Protein AF-T1C361-F1 (afdb_monomer_lite)

pLDDT: mean 82.79, std 9.78, range [50.81, 95.25]

Organism: NCBI:txid410659

Sequence (143 aa):
GLKDGDPVWAEVTSTRDNCLGQRCPQFSRCHVGAARRAALEADLVIVNHHLLLADLALKEDGFGDLLGAADAVILDEAHQIPDLATQLFGAEVGSRRIETLLAEIESRVTPRRAGGDEGVELRRLGETARAVRECLGRMIHAL

InterPro domains:
  IPR014013 Helicase superfamily 1/2, ATP-binding domain, DinG/Rad3-type [PS51193] (1-129)
  IPR027417 P-loop containing nucleoside triphosphate hydrolase [G3DSA:3.40.50.300] (3-114)

Structure (mmCIF, N/CA/C/O backbone):
data_AF-T1C361-F1
#
_entry.id   AF-T1C361-F1
#
loop_
_atom_site.group_PDB
_atom_site.id
_atom_site.type_symbol
_atom_site.label_atom_id
_atom_site.label_alt_id
_atom_site.label_comp_id
_atom_site.label_asym_id
_atom_site.label_entity_id
_atom_site.label_seq_id
_atom_site.pdbx_PDB_ins_code
_atom_site.Cartn_x
_atom_site.Cartn_y
_atom_site.Cartn_z
_atom_site.occupancy
_atom_site.B_iso_or_equiv
_atom_site.auth_seq_id
_atom_site.auth_comp_id
_atom_site.auth_asym_id
_atom_site.auth_atom_id
_atom_site.pdbx_PDB_model_num
ATOM 1 N N . GLY A 1 1 ? 22.162 17.590 9.753 1.00 78.31 1 GLY A N 1
ATOM 2 C CA . GLY A 1 1 ? 21.223 16.463 9.607 1.00 78.31 1 GLY A CA 1
ATOM 3 C C . GLY A 1 1 ? 21.303 15.947 8.189 1.00 78.31 1 GLY A C 1
ATOM 4 O O . GLY A 1 1 ? 21.666 16.728 7.314 1.00 78.31 1 GLY A O 1
ATOM 5 N N . LEU A 1 2 ? 21.026 14.659 7.982 1.00 84.00 2 LEU A N 1
ATOM 6 C CA . LEU A 1 2 ? 20.927 14.054 6.648 1.00 84.00 2 LEU A CA 1
ATOM 7 C C . LEU A 1 2 ? 19.785 14.716 5.860 1.00 84.00 2 LEU A C 1
ATOM 9 O O . LEU A 1 2 ? 18.804 15.150 6.461 1.00 84.00 2 LEU A O 1
ATOM 13 N N . LYS A 1 3 ? 19.938 14.832 4.538 1.00 91.25 3 LYS A N 1
ATOM 14 C CA . LYS A 1 3 ? 18.903 15.377 3.640 1.00 91.25 3 LYS A CA 1
ATOM 15 C C . LYS A 1 3 ? 17.955 14.251 3.203 1.00 91.25 3 LYS A C 1
ATOM 17 O O . LYS A 1 3 ? 18.364 13.095 3.195 1.00 91.25 3 LYS A O 1
ATOM 22 N N . ASP A 1 4 ? 16.732 14.571 2.787 1.00 80.81 4 ASP A N 1
ATOM 23 C CA . ASP A 1 4 ? 15.715 13.562 2.419 1.00 80.81 4 ASP A CA 1
ATOM 24 C C . ASP A 1 4 ? 16.128 12.655 1.244 1.00 80.81 4 ASP A C 1
ATOM 26 O O . ASP A 1 4 ? 15.712 11.507 1.166 1.00 80.81 4 ASP A O 1
ATOM 30 N N . GLY A 1 5 ? 16.986 13.144 0.343 1.00 85.56 5 GLY A N 1
ATOM 31 C CA . GLY A 1 5 ? 17.505 12.375 -0.797 1.00 85.56 5 GLY A CA 1
ATOM 32 C C . GLY A 1 5 ? 18.836 11.663 -0.545 1.00 85.56 5 GLY A C 1
ATOM 33 O O . GLY A 1 5 ? 19.487 11.254 -1.505 1.00 85.56 5 GLY A O 1
ATOM 34 N N . ASP A 1 6 ? 19.300 11.592 0.704 1.00 92.69 6 ASP A N 1
ATOM 35 C CA . ASP A 1 6 ? 20.568 10.939 1.024 1.00 92.69 6 ASP A CA 1
ATOM 36 C C . ASP A 1 6 ? 20.480 9.417 0.763 1.00 92.69 6 ASP A C 1
ATOM 38 O O . ASP A 1 6 ? 19.536 8.781 1.246 1.00 92.69 6 ASP A O 1
ATOM 42 N N . PRO A 1 7 ? 21.433 8.811 0.023 1.00 86.69 7 PRO A N 1
ATOM 43 C CA . PRO A 1 7 ? 21.418 7.381 -0.296 1.00 86.69 7 PRO A CA 1
ATOM 44 C C . PRO A 1 7 ? 21.297 6.467 0.926 1.00 86.69 7 PRO A C 1
ATOM 46 O O . PRO A 1 7 ? 20.742 5.374 0.813 1.00 86.69 7 PRO A O 1
ATOM 49 N N . VAL A 1 8 ? 21.757 6.923 2.098 1.00 90.88 8 VAL A N 1
ATOM 50 C CA . VAL A 1 8 ? 21.682 6.151 3.345 1.00 90.88 8 VAL A CA 1
ATOM 51 C C . VAL A 1 8 ? 20.249 5.746 3.697 1.00 90.88 8 VAL A C 1
ATOM 53 O O . VAL A 1 8 ? 20.043 4.672 4.259 1.00 90.88 8 VAL A O 1
ATOM 56 N N . TRP A 1 9 ? 19.242 6.548 3.327 1.00 88.50 9 TRP A N 1
ATOM 57 C CA . TRP A 1 9 ? 17.843 6.222 3.604 1.00 88.50 9 TRP A CA 1
ATOM 58 C C . TRP A 1 9 ? 17.407 4.927 2.929 1.00 88.50 9 TRP A C 1
ATOM 60 O O . TRP A 1 9 ? 16.673 4.156 3.542 1.00 88.50 9 TRP A O 1
ATOM 70 N N . ALA A 1 10 ? 17.892 4.643 1.718 1.00 83.00 10 ALA A N 1
ATOM 71 C CA . ALA A 1 10 ? 17.572 3.401 1.020 1.00 83.00 10 ALA A CA 1
ATOM 72 C C . ALA A 1 10 ? 18.147 2.166 1.739 1.00 83.00 10 ALA A C 1
ATOM 74 O O . ALA A 1 10 ? 17.562 1.088 1.660 1.00 83.00 10 ALA A O 1
ATOM 75 N N . GLU A 1 11 ? 19.252 2.325 2.474 1.00 83.19 11 GLU A N 1
ATOM 76 C CA . GLU A 1 11 ? 19.901 1.238 3.217 1.00 83.19 11 GLU A CA 1
ATOM 77 C C . GLU A 1 11 ? 19.265 0.988 4.591 1.00 83.19 11 GLU A C 1
ATOM 79 O O . GLU A 1 11 ? 19.260 -0.145 5.073 1.00 83.19 11 GLU A O 1
ATOM 84 N N . VAL A 1 12 ? 18.715 2.027 5.231 1.00 86.50 12 VAL A N 1
ATOM 85 C CA . VAL A 1 12 ? 18.143 1.925 6.589 1.00 86.50 12 VAL A CA 1
ATOM 86 C C . VAL A 1 12 ? 16.615 1.836 6.616 1.00 86.50 12 VAL A C 1
ATOM 88 O O . VAL A 1 12 ? 16.037 1.524 7.659 1.00 86.50 12 VAL A O 1
ATOM 91 N N . THR A 1 13 ? 15.942 2.100 5.494 1.00 85.44 13 THR A N 1
ATOM 92 C CA . THR A 1 13 ? 14.477 2.052 5.410 1.00 85.44 13 THR A CA 1
ATOM 93 C C . THR A 1 13 ? 13.996 0.632 5.154 1.00 85.44 13 THR A C 1
ATOM 95 O O . THR A 1 13 ? 14.355 -0.019 4.171 1.00 85.44 13 THR A O 1
ATOM 98 N N . SER A 1 14 ? 13.114 0.154 6.028 1.00 81.38 14 SER A N 1
ATOM 99 C CA . SER A 1 14 ? 12.382 -1.081 5.771 1.00 81.38 14 SER A CA 1
ATOM 100 C C . SER A 1 14 ? 11.259 -0.825 4.764 1.00 81.38 14 SER A C 1
ATOM 102 O O . SER A 1 14 ? 10.381 0.001 5.001 1.00 81.38 14 SER A O 1
ATOM 104 N N . THR A 1 15 ? 11.285 -1.544 3.651 1.00 81.62 15 THR A N 1
ATOM 105 C CA . THR A 1 15 ? 10.243 -1.576 2.623 1.00 81.62 15 THR A CA 1
ATOM 106 C C . THR A 1 15 ? 9.479 -2.898 2.704 1.00 81.62 15 THR A C 1
ATOM 108 O O . THR A 1 15 ? 9.842 -3.803 3.460 1.00 81.62 15 THR A O 1
ATOM 111 N N . ARG A 1 16 ? 8.413 -3.041 1.907 1.00 71.75 16 ARG A N 1
ATOM 112 C CA . ARG A 1 16 ? 7.672 -4.308 1.804 1.00 71.75 16 ARG A CA 1
ATOM 113 C C . ARG A 1 16 ? 8.584 -5.475 1.406 1.00 71.75 16 ARG A C 1
ATOM 115 O O . ARG A 1 16 ? 8.440 -6.563 1.950 1.00 71.75 16 ARG A O 1
ATOM 122 N N . ASP A 1 17 ? 9.542 -5.226 0.518 1.00 72.81 17 ASP A N 1
ATOM 123 C CA . ASP A 1 17 ? 10.350 -6.275 -0.108 1.00 72.81 17 ASP A CA 1
ATOM 124 C C . ASP A 1 17 ? 11.546 -6.715 0.757 1.00 72.81 17 ASP A C 1
ATOM 126 O O . ASP A 1 17 ? 12.046 -7.826 0.598 1.00 72.81 17 ASP A O 1
ATOM 130 N N . ASN A 1 18 ? 12.002 -5.871 1.693 1.00 81.88 18 ASN A N 1
ATOM 131 C CA . ASN A 1 18 ? 13.128 -6.182 2.586 1.00 81.88 18 ASN A CA 1
ATOM 132 C C . ASN A 1 18 ? 12.702 -6.504 4.036 1.00 81.88 18 ASN A C 1
ATOM 134 O O . ASN A 1 18 ? 13.534 -6.893 4.861 1.00 81.88 18 ASN A O 1
ATOM 138 N N . CYS A 1 19 ? 11.411 -6.375 4.360 1.00 84.38 19 CYS A N 1
ATOM 139 C CA . CYS A 1 19 ? 10.895 -6.679 5.687 1.00 84.38 19 CYS A CA 1
ATOM 140 C C . CYS A 1 19 ? 10.857 -8.196 5.935 1.00 84.38 19 CYS A C 1
ATOM 142 O O . CYS A 1 19 ? 10.184 -8.955 5.242 1.00 84.38 19 CYS A O 1
ATOM 144 N N . LEU A 1 20 ? 11.529 -8.652 6.997 1.00 84.12 20 LEU A N 1
ATOM 145 C CA . LEU A 1 20 ? 11.569 -10.073 7.374 1.00 84.12 20 LEU A CA 1
ATOM 146 C C . LEU A 1 20 ? 10.288 -10.568 8.078 1.00 84.12 20 LEU A C 1
ATOM 148 O O . LEU A 1 20 ? 10.156 -11.768 8.343 1.00 84.12 20 LEU A O 1
ATOM 152 N N . GLY A 1 21 ? 9.354 -9.666 8.398 1.00 84.94 21 GLY A N 1
ATOM 153 C CA . GLY A 1 21 ? 8.094 -9.986 9.070 1.00 84.94 21 GLY A CA 1
ATOM 154 C C . GLY A 1 21 ? 8.307 -10.667 10.425 1.00 84.94 21 GLY A C 1
ATOM 155 O O . GLY A 1 21 ? 9.165 -10.258 11.209 1.00 84.94 21 GLY A O 1
ATOM 156 N N . GLN A 1 22 ? 7.557 -11.740 10.692 1.00 82.19 22 GLN A N 1
ATOM 157 C CA . GLN A 1 22 ? 7.676 -12.503 11.943 1.00 82.19 22 GLN A CA 1
ATOM 158 C C . GLN A 1 22 ? 9.048 -13.170 12.139 1.00 82.19 22 GLN A C 1
ATOM 160 O O . GLN A 1 22 ? 9.418 -13.476 13.267 1.00 82.19 22 GLN A O 1
ATOM 165 N N . ARG A 1 23 ? 9.832 -13.362 11.067 1.00 87.31 23 ARG A N 1
ATOM 166 C CA . ARG A 1 23 ? 11.203 -13.901 11.156 1.00 87.31 23 ARG A CA 1
ATOM 167 C C . ARG A 1 23 ? 12.220 -12.855 11.623 1.00 87.31 23 ARG A C 1
ATOM 169 O O . ARG A 1 23 ? 13.385 -13.187 11.821 1.00 87.31 23 ARG A O 1
ATOM 176 N N . CYS A 1 24 ? 11.813 -11.592 11.773 1.00 88.88 24 CYS A N 1
ATOM 177 C CA . CYS A 1 24 ? 12.684 -10.534 12.266 1.00 88.88 24 CYS A CA 1
ATOM 178 C C . CYS A 1 24 ? 13.094 -10.808 13.730 1.00 88.88 24 CYS A C 1
ATOM 180 O O . CYS A 1 24 ? 12.219 -10.881 14.595 1.00 88.88 24 CYS A O 1
ATOM 182 N N . PRO A 1 25 ? 14.400 -10.860 14.066 1.00 91.31 25 PRO A N 1
ATOM 183 C CA . PRO A 1 25 ? 14.863 -11.082 15.443 1.00 91.31 25 PRO A CA 1
ATOM 184 C C . PRO A 1 25 ? 14.382 -10.022 16.441 1.00 91.31 25 PRO A C 1
ATOM 186 O O . PRO A 1 25 ? 14.380 -10.246 17.646 1.00 91.31 25 PRO A O 1
ATOM 189 N N . GLN A 1 26 ? 13.998 -8.848 15.935 1.00 91.75 26 GLN A N 1
ATOM 190 C CA . GLN A 1 26 ? 13.533 -7.707 16.722 1.00 91.75 26 GLN A CA 1
ATOM 191 C C . GLN A 1 26 ? 12.016 -7.505 16.628 1.00 91.75 26 GLN A C 1
ATOM 193 O O . GLN A 1 26 ? 11.512 -6.449 17.007 1.00 91.75 26 GLN A O 1
ATOM 198 N N . PHE A 1 27 ? 11.269 -8.500 16.137 1.00 88.81 27 PHE A N 1
ATOM 199 C CA . PHE A 1 27 ? 9.821 -8.398 15.943 1.00 88.81 27 PHE A CA 1
ATOM 200 C C . PHE A 1 27 ? 9.057 -8.083 17.240 1.00 88.81 27 PHE A C 1
ATOM 202 O O . PHE A 1 27 ? 8.072 -7.343 17.215 1.00 88.81 27 PHE A O 1
ATOM 209 N N . SER A 1 28 ? 9.542 -8.575 18.385 1.00 89.19 28 SER A N 1
ATOM 210 C CA . SER A 1 28 ? 8.955 -8.306 19.706 1.00 89.19 28 SER A CA 1
ATOM 211 C C . SER A 1 28 ? 8.934 -6.815 20.060 1.00 89.19 28 SER A C 1
ATOM 213 O O . SER A 1 28 ? 7.972 -6.352 20.665 1.00 89.19 28 SER A O 1
ATOM 215 N N . ARG A 1 29 ? 9.946 -6.054 19.624 1.00 93.06 29 ARG A N 1
ATOM 216 C CA . ARG A 1 29 ? 10.072 -4.602 19.841 1.00 93.06 29 ARG A CA 1
ATOM 217 C C . ARG A 1 29 ? 9.771 -3.761 18.596 1.00 93.06 29 ARG A C 1
ATOM 219 O O . ARG A 1 29 ? 10.053 -2.568 18.572 1.00 93.06 29 ARG A O 1
ATOM 226 N N . CYS A 1 30 ? 9.247 -4.372 17.536 1.00 91.00 30 CYS A N 1
ATOM 227 C CA . CYS A 1 30 ? 8.932 -3.671 16.298 1.00 91.00 30 CYS A CA 1
ATOM 228 C C . CYS A 1 30 ? 7.686 -2.799 16.489 1.00 91.00 30 CYS A C 1
ATOM 230 O O . CYS A 1 30 ? 6.600 -3.326 16.724 1.00 91.00 30 CYS A O 1
ATOM 232 N N . HIS A 1 31 ? 7.822 -1.480 16.329 1.00 90.94 31 HIS A N 1
ATOM 233 C CA . HIS A 1 31 ? 6.699 -0.544 16.449 1.00 90.94 31 HIS A CA 1
ATOM 234 C C . HIS A 1 31 ? 5.586 -0.825 15.435 1.00 90.94 31 HIS A C 1
ATOM 236 O O . HIS A 1 31 ? 4.419 -0.839 15.806 1.00 90.94 31 HIS A O 1
ATOM 242 N N . VAL A 1 32 ? 5.943 -1.132 14.183 1.00 87.75 32 VAL A N 1
ATOM 243 C CA . VAL A 1 32 ? 4.968 -1.486 13.136 1.00 87.75 32 VAL A CA 1
ATOM 244 C C . VAL A 1 32 ? 4.234 -2.781 13.491 1.00 87.75 32 VAL A C 1
ATOM 246 O O . VAL A 1 32 ? 3.013 -2.854 13.384 1.00 87.75 32 VAL A O 1
ATOM 249 N N . GLY A 1 33 ? 4.960 -3.796 13.971 1.00 87.12 33 GLY A N 1
ATOM 250 C CA . GLY A 1 33 ? 4.365 -5.059 14.411 1.00 87.12 33 GLY A CA 1
ATOM 251 C C . GLY A 1 33 ? 3.462 -4.897 15.636 1.00 87.12 33 GLY A C 1
ATOM 252 O O . GLY A 1 33 ? 2.400 -5.511 15.693 1.00 87.12 33 GLY A O 1
ATOM 253 N N . ALA A 1 34 ? 3.855 -4.059 16.598 1.00 90.19 34 ALA A N 1
ATOM 254 C CA . ALA A 1 34 ? 3.050 -3.745 17.775 1.00 90.19 34 ALA A CA 1
ATOM 255 C C . ALA A 1 34 ? 1.772 -2.978 17.406 1.00 90.19 34 ALA A C 1
ATOM 257 O O . ALA A 1 34 ? 0.698 -3.362 17.857 1.00 90.19 34 ALA A O 1
ATOM 258 N N . ALA A 1 35 ? 1.872 -1.966 16.540 1.00 89.38 35 ALA A N 1
ATOM 259 C CA . ALA A 1 35 ? 0.719 -1.224 16.036 1.00 89.38 35 ALA A CA 1
ATOM 260 C C . ALA A 1 35 ? -0.253 -2.133 15.272 1.00 89.38 35 ALA A C 1
ATOM 262 O O . ALA A 1 35 ? -1.458 -2.041 15.481 1.00 89.38 35 ALA A O 1
ATOM 263 N N . ARG A 1 36 ? 0.259 -3.064 14.451 1.00 86.00 36 ARG A N 1
ATOM 264 C CA . ARG A 1 36 ? -0.589 -4.039 13.748 1.00 86.00 36 ARG A CA 1
ATOM 265 C C . ARG A 1 36 ? -1.329 -4.958 14.722 1.00 86.00 36 ARG A C 1
ATOM 267 O O . ARG A 1 36 ? -2.518 -5.174 14.547 1.00 86.00 36 ARG A O 1
ATOM 274 N N . ARG A 1 37 ? -0.655 -5.479 15.756 1.00 87.75 37 ARG A N 1
ATOM 275 C CA . ARG A 1 37 ? -1.321 -6.299 16.788 1.00 87.75 37 ARG A CA 1
ATOM 276 C C . ARG A 1 37 ? -2.409 -5.514 17.518 1.00 87.75 37 ARG A C 1
ATOM 278 O O . ARG A 1 37 ? -3.518 -6.009 17.633 1.00 87.75 37 ARG A O 1
ATOM 285 N N . ALA A 1 38 ? -2.107 -4.283 17.929 1.00 90.56 38 ALA A N 1
ATOM 286 C CA . ALA A 1 38 ? -3.083 -3.418 18.585 1.00 90.56 38 ALA A CA 1
ATOM 287 C C . ALA A 1 38 ? -4.293 -3.117 17.685 1.00 90.56 38 ALA A C 1
ATOM 289 O O . ALA A 1 38 ? -5.414 -3.097 18.172 1.00 90.56 38 ALA A O 1
ATOM 290 N N . ALA A 1 39 ? -4.082 -2.922 16.378 1.00 89.88 39 ALA A N 1
ATOM 291 C CA . ALA A 1 39 ? -5.169 -2.720 15.423 1.00 89.88 39 ALA A CA 1
ATOM 292 C C . ALA A 1 39 ? -6.051 -3.971 15.261 1.00 89.88 39 ALA A C 1
ATOM 294 O O . ALA A 1 39 ? -7.264 -3.838 15.191 1.00 89.88 39 ALA A O 1
ATOM 295 N N . LEU A 1 40 ? -5.462 -5.173 15.243 1.00 88.06 40 LEU A N 1
ATOM 296 C CA . LEU A 1 40 ? -6.208 -6.437 15.131 1.00 88.06 40 LEU A CA 1
ATOM 297 C C . LEU A 1 40 ? -7.046 -6.767 16.377 1.00 88.06 40 LEU A C 1
ATOM 299 O O . LEU A 1 40 ? -8.011 -7.515 16.278 1.00 88.06 40 LEU A O 1
ATOM 303 N N . GLU A 1 41 ? -6.654 -6.254 17.542 1.00 89.88 41 GLU A N 1
ATOM 304 C CA . GLU A 1 41 ? -7.370 -6.441 18.811 1.00 89.88 41 GLU A CA 1
ATOM 305 C C . GLU A 1 41 ? -8.387 -5.322 19.093 1.00 89.88 41 GLU A C 1
ATOM 307 O O . GLU A 1 41 ? -9.113 -5.393 20.083 1.00 89.88 41 GLU A O 1
ATOM 312 N N . ALA A 1 42 ? -8.429 -4.275 18.265 1.00 91.56 42 ALA A N 1
ATOM 313 C CA . ALA A 1 42 ? -9.292 -3.122 18.478 1.00 91.56 42 ALA A CA 1
ATOM 314 C C . ALA A 1 42 ? -10.687 -3.326 17.873 1.00 91.56 42 ALA A C 1
ATOM 316 O O . ALA A 1 42 ? -10.824 -3.795 16.747 1.00 91.56 42 ALA A O 1
ATOM 317 N N . ASP A 1 43 ? -11.717 -2.853 18.579 1.00 92.75 43 ASP A N 1
ATOM 318 C CA . ASP A 1 43 ? -13.096 -2.833 18.067 1.00 92.75 43 ASP A CA 1
ATOM 319 C C . ASP A 1 43 ? -13.300 -1.789 16.949 1.00 92.75 43 ASP A C 1
ATOM 321 O O . ASP A 1 43 ? -14.223 -1.891 16.143 1.00 92.75 43 ASP A O 1
ATOM 325 N N . LEU A 1 44 ? -12.455 -0.751 16.911 1.00 92.81 44 LEU A N 1
ATOM 326 C CA . LEU A 1 44 ? -12.497 0.327 15.925 1.00 92.81 44 LEU A CA 1
ATOM 327 C C . LEU A 1 44 ? -11.080 0.741 15.529 1.00 92.81 44 LEU A C 1
ATOM 329 O O . LEU A 1 44 ? -10.279 1.143 16.375 1.00 92.81 44 LEU A O 1
ATOM 333 N N . VAL A 1 45 ? -10.804 0.728 14.226 1.00 92.69 45 VAL A N 1
ATOM 334 C CA . VAL A 1 45 ? -9.531 1.179 13.657 1.00 92.69 45 VAL A CA 1
ATOM 335 C C . VAL A 1 45 ? -9.793 2.316 12.679 1.00 92.69 45 VAL A C 1
ATOM 337 O O . VAL A 1 45 ? -10.576 2.179 11.744 1.00 92.69 45 VAL A O 1
ATOM 340 N N . ILE A 1 46 ? -9.107 3.441 12.881 1.00 93.75 46 ILE A N 1
ATOM 341 C CA . ILE A 1 46 ? -9.142 4.580 11.961 1.00 93.75 46 ILE A CA 1
ATOM 342 C C . ILE A 1 46 ? -7.854 4.566 11.147 1.00 93.75 46 ILE A C 1
ATOM 344 O O . ILE A 1 46 ? -6.754 4.635 11.697 1.00 93.75 46 ILE A O 1
ATOM 348 N N . VAL A 1 47 ? -7.996 4.493 9.828 1.00 92.69 47 VAL A N 1
ATOM 349 C CA . VAL A 1 47 ? -6.881 4.507 8.880 1.00 92.69 47 VAL A CA 1
ATOM 350 C C . VAL A 1 47 ? -7.115 5.549 7.798 1.00 92.69 47 VAL A C 1
ATOM 352 O O . VAL A 1 47 ? -8.238 5.975 7.551 1.00 92.69 47 VAL A O 1
ATOM 355 N N . ASN A 1 48 ? -6.044 5.939 7.114 1.00 92.12 48 ASN A N 1
ATOM 356 C CA . ASN A 1 48 ? -6.165 6.699 5.875 1.00 92.12 48 ASN A CA 1
ATOM 357 C C . ASN A 1 48 ? -6.668 5.782 4.740 1.00 92.12 48 ASN A C 1
ATOM 359 O O . ASN A 1 48 ? -6.289 4.610 4.675 1.00 92.12 48 ASN A O 1
ATOM 363 N N . HIS A 1 49 ? -7.437 6.340 3.802 1.00 92.25 49 HIS A N 1
ATOM 364 C CA . HIS A 1 49 ? -7.862 5.702 2.552 1.00 92.25 49 HIS A CA 1
ATOM 365 C C . HIS A 1 49 ? -6.732 5.006 1.779 1.00 92.25 49 HIS A C 1
ATOM 367 O O . HIS A 1 49 ? -6.940 3.916 1.258 1.00 92.25 49 HIS A O 1
ATOM 373 N N . HIS A 1 50 ? -5.521 5.570 1.754 1.00 89.56 50 HIS A N 1
ATOM 374 C CA . HIS A 1 50 ? -4.368 4.948 1.091 1.00 89.56 50 HIS A CA 1
ATOM 375 C C . HIS A 1 50 ? -4.012 3.596 1.720 1.00 89.56 50 HIS A C 1
ATOM 377 O O . HIS A 1 50 ? -3.716 2.639 1.011 1.00 89.56 50 HIS A O 1
ATOM 383 N N . LEU A 1 51 ? -4.051 3.514 3.055 1.00 88.81 51 LEU A N 1
ATOM 384 C CA . LEU A 1 51 ? -3.740 2.284 3.778 1.00 88.81 51 LEU A CA 1
ATOM 385 C C . LEU A 1 51 ? -4.852 1.249 3.605 1.00 88.81 51 LEU A C 1
ATOM 387 O O . LEU A 1 51 ? -4.554 0.075 3.412 1.00 88.81 51 LEU A O 1
ATOM 391 N N . LEU A 1 52 ? -6.112 1.694 3.632 1.00 90.25 52 LEU A N 1
ATOM 392 C CA . LEU A 1 52 ? -7.273 0.843 3.377 1.00 90.25 52 LEU A CA 1
ATOM 393 C C . LEU A 1 52 ? -7.215 0.219 1.975 1.00 90.25 52 LEU A C 1
ATOM 395 O O . LEU A 1 52 ? -7.364 -0.989 1.832 1.00 90.25 52 LEU A O 1
ATOM 399 N N . LEU A 1 53 ? -6.968 1.026 0.943 1.00 88.62 53 LEU A N 1
ATOM 400 C CA . LEU A 1 53 ? -6.903 0.546 -0.438 1.00 88.62 53 LEU A CA 1
ATOM 401 C C . LEU A 1 53 ? -5.676 -0.343 -0.680 1.00 88.62 53 LEU A C 1
ATOM 403 O O . LEU A 1 53 ? -5.784 -1.344 -1.383 1.00 88.62 53 LEU A O 1
ATOM 407 N N . ALA A 1 54 ? -4.533 -0.038 -0.057 1.00 84.44 54 ALA A N 1
ATOM 408 C CA . ALA A 1 54 ? -3.360 -0.909 -0.107 1.00 84.44 54 ALA A CA 1
ATOM 409 C C . ALA A 1 54 ? -3.612 -2.270 0.569 1.00 84.44 54 ALA A C 1
ATOM 411 O O . ALA A 1 54 ? -3.185 -3.293 0.041 1.00 84.44 54 ALA A O 1
ATOM 412 N N . ASP A 1 55 ? -4.313 -2.302 1.708 1.00 84.00 55 ASP A N 1
ATOM 413 C CA . ASP A 1 55 ? -4.727 -3.550 2.368 1.00 84.00 55 ASP A CA 1
ATOM 414 C C . ASP A 1 55 ? -5.672 -4.372 1.477 1.00 84.00 55 ASP A C 1
ATOM 416 O O . ASP A 1 55 ? -5.473 -5.575 1.316 1.00 84.00 55 ASP A O 1
ATOM 420 N N . LEU A 1 56 ? -6.639 -3.719 0.825 1.00 83.00 56 LEU A N 1
ATOM 421 C CA . LEU A 1 56 ? -7.549 -4.368 -0.124 1.00 83.00 56 LEU A CA 1
ATOM 422 C C . LEU A 1 56 ? -6.812 -4.964 -1.334 1.00 83.00 56 LEU A C 1
ATOM 424 O O . LEU A 1 56 ? -7.099 -6.096 -1.710 1.00 83.00 56 LEU A O 1
ATOM 428 N N . ALA A 1 57 ? -5.827 -4.257 -1.894 1.00 78.88 57 ALA A N 1
ATOM 429 C CA . ALA A 1 57 ? -5.003 -4.776 -2.988 1.00 78.88 57 ALA A CA 1
ATOM 430 C C . ALA A 1 57 ? -4.177 -6.008 -2.571 1.00 78.88 57 ALA A C 1
ATOM 432 O O . ALA A 1 57 ? -4.072 -6.979 -3.313 1.00 78.88 57 ALA A O 1
ATOM 433 N N . LEU A 1 58 ? -3.620 -6.003 -1.354 1.00 74.81 58 LEU A N 1
ATOM 434 C CA . LEU A 1 58 ? -2.833 -7.128 -0.829 1.00 74.81 58 LEU A CA 1
ATOM 435 C C . LEU A 1 58 ? -3.679 -8.378 -0.546 1.00 74.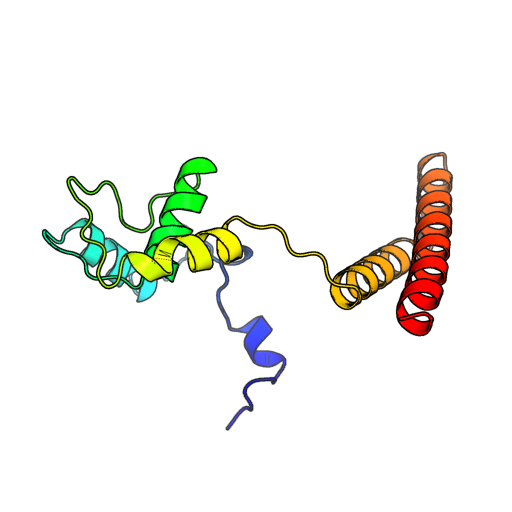81 58 LEU A C 1
ATOM 437 O O . LEU A 1 58 ? -3.170 -9.498 -0.661 1.00 74.81 58 LEU A O 1
ATOM 441 N N . LYS A 1 59 ? -4.955 -8.197 -0.181 1.00 70.69 59 LYS A N 1
ATOM 442 C CA . LYS A 1 59 ? -5.912 -9.296 0.015 1.00 70.69 59 LYS A CA 1
ATOM 443 C C . LYS A 1 59 ? -6.165 -10.074 -1.275 1.00 70.69 59 LYS A C 1
ATOM 445 O O . LYS A 1 59 ? -6.271 -11.297 -1.211 1.00 70.69 59 LYS A O 1
ATOM 450 N N . GLU A 1 60 ? -6.204 -9.405 -2.429 1.00 62.00 60 GLU A N 1
ATOM 451 C CA . GLU A 1 60 ? -6.347 -10.077 -3.731 1.00 62.00 60 GLU A CA 1
ATOM 452 C C . GLU A 1 60 ? -5.125 -10.948 -4.073 1.00 62.00 60 GLU A C 1
ATOM 454 O O . GLU A 1 60 ? -5.283 -12.059 -4.579 1.00 62.00 60 GLU A O 1
ATOM 459 N N . ASP A 1 61 ? -3.920 -10.503 -3.704 1.00 57.84 61 ASP A N 1
ATOM 460 C CA . ASP A 1 61 ? -2.662 -11.230 -3.935 1.00 57.84 61 ASP A CA 1
ATOM 461 C C . ASP A 1 61 ? -2.387 -12.347 -2.900 1.00 57.84 61 ASP A C 1
ATOM 463 O O . ASP A 1 61 ? -1.378 -13.056 -2.985 1.00 57.84 61 ASP A O 1
ATOM 467 N N . GLY A 1 62 ? -3.252 -12.511 -1.890 1.00 51.31 62 GLY A N 1
ATOM 468 C CA . GLY A 1 62 ? -3.111 -13.519 -0.830 1.00 51.31 62 GLY A CA 1
ATOM 469 C C . GLY A 1 62 ? -1.978 -13.247 0.172 1.00 51.31 62 GLY A C 1
ATOM 470 O O . GLY A 1 62 ? -1.634 -14.119 0.977 1.00 51.31 62 GLY A O 1
ATOM 471 N N . PHE A 1 63 ? -1.390 -12.047 0.156 1.00 50.81 63 PHE A N 1
ATOM 472 C CA . PHE A 1 63 ? -0.270 -11.659 1.015 1.00 50.81 63 PHE A CA 1
ATOM 473 C C . PHE A 1 63 ? -0.744 -10.853 2.232 1.00 50.81 63 PHE A C 1
ATOM 475 O O . PHE A 1 63 ? -0.591 -9.641 2.288 1.00 50.81 63 PHE A O 1
ATOM 482 N N . GLY A 1 64 ? -1.237 -11.570 3.246 1.00 57.16 64 GLY A N 1
ATOM 483 C CA . GLY A 1 64 ? -1.286 -11.146 4.652 1.00 57.16 64 GLY A CA 1
ATOM 484 C C . GLY A 1 64 ? -2.085 -9.880 4.990 1.00 57.16 64 GLY A C 1
ATOM 485 O O . GLY A 1 64 ? -1.638 -8.763 4.749 1.00 57.16 64 GLY A O 1
ATOM 486 N N . ASP A 1 65 ? -3.176 -10.063 5.734 1.00 65.81 65 ASP A N 1
ATOM 487 C CA . ASP A 1 65 ? -4.005 -8.980 6.275 1.00 65.81 65 ASP A CA 1
ATOM 488 C C . ASP A 1 65 ? -3.200 -7.947 7.078 1.00 65.81 65 ASP A C 1
ATOM 490 O O . ASP A 1 65 ? -2.509 -8.263 8.061 1.00 65.81 65 ASP A O 1
ATOM 494 N N . LEU A 1 66 ? -3.294 -6.684 6.661 1.00 72.25 66 LEU A N 1
ATOM 495 C CA . LEU A 1 66 ? -2.745 -5.537 7.374 1.00 72.25 66 LEU A CA 1
ATOM 496 C C . LEU A 1 66 ? -3.717 -5.056 8.445 1.00 72.25 66 LEU A C 1
ATOM 498 O O . LEU A 1 66 ? -3.281 -4.775 9.562 1.00 72.25 66 LEU A O 1
ATOM 502 N N . LEU A 1 67 ? -5.004 -5.004 8.102 1.00 78.06 67 LEU A N 1
ATOM 503 C CA . LEU A 1 67 ? -6.077 -4.505 8.966 1.00 78.06 67 LEU A CA 1
ATOM 504 C C . LEU A 1 67 ? -7.061 -5.593 9.428 1.00 78.06 67 LEU A C 1
ATOM 506 O O . LEU A 1 67 ? -7.917 -5.310 10.255 1.00 78.06 67 LEU A O 1
ATOM 510 N N . 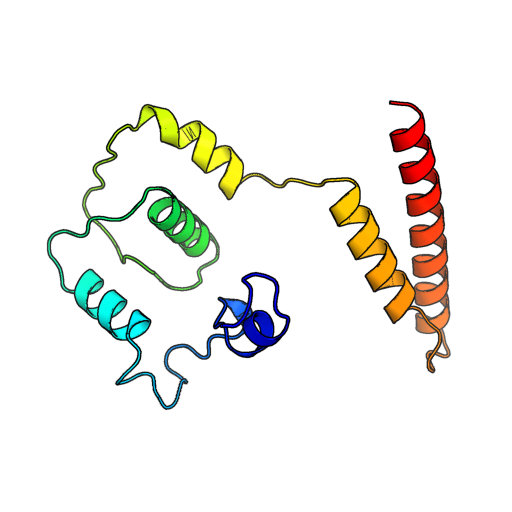GLY A 1 68 ? -6.915 -6.834 8.951 1.00 75.88 68 GLY A N 1
ATOM 511 C CA . GLY A 1 68 ? -7.818 -7.939 9.291 1.00 75.88 68 GLY A CA 1
ATOM 512 C C . GLY A 1 68 ? -9.142 -7.901 8.519 1.00 75.88 68 GLY A C 1
ATOM 513 O O . GLY A 1 68 ? -9.321 -7.117 7.578 1.00 75.88 68 GLY A O 1
ATOM 514 N N . ALA A 1 69 ? -10.086 -8.751 8.929 1.00 78.56 69 ALA A N 1
ATOM 515 C CA . ALA A 1 69 ? -11.471 -8.684 8.479 1.00 78.56 69 ALA A CA 1
ATOM 516 C C . ALA A 1 69 ? -12.232 -7.640 9.309 1.00 78.56 69 ALA A C 1
ATOM 518 O O . ALA A 1 69 ? -12.181 -7.669 10.535 1.00 78.56 69 ALA A O 1
ATOM 519 N N . ALA A 1 70 ? -12.940 -6.738 8.633 1.00 85.25 70 ALA A N 1
ATOM 520 C CA . ALA A 1 70 ? -13.834 -5.775 9.260 1.00 85.25 70 ALA A CA 1
ATOM 521 C C . ALA A 1 70 ? -15.280 -6.117 8.892 1.00 85.25 70 ALA A C 1
ATOM 523 O O . ALA A 1 70 ? -15.570 -6.375 7.723 1.00 85.25 70 ALA A O 1
ATOM 524 N N . ASP A 1 71 ? -16.185 -6.079 9.870 1.00 90.00 71 ASP A N 1
ATOM 525 C CA . ASP A 1 71 ? -17.617 -6.313 9.639 1.00 90.00 71 ASP A CA 1
ATOM 526 C C . ASP A 1 71 ? -18.269 -5.169 8.846 1.00 90.00 71 ASP A C 1
ATOM 528 O O . ASP A 1 71 ? -19.224 -5.375 8.096 1.00 90.00 71 ASP A O 1
ATOM 532 N N . ALA A 1 72 ? -17.745 -3.951 9.003 1.00 92.19 72 ALA A N 1
ATOM 533 C CA . ALA A 1 72 ? -18.183 -2.765 8.283 1.00 92.19 72 ALA A CA 1
ATOM 534 C C . ALA A 1 72 ? -17.021 -1.783 8.086 1.00 92.19 72 ALA A C 1
ATOM 536 O O . ALA A 1 72 ? -16.122 -1.683 8.920 1.00 92.19 72 ALA A O 1
ATOM 537 N N . VAL A 1 73 ? -17.074 -1.017 6.995 1.00 92.88 73 VAL A N 1
ATOM 538 C CA . VAL A 1 73 ? -16.118 0.054 6.689 1.00 92.88 73 VAL A CA 1
ATOM 539 C C . VAL A 1 73 ? -16.892 1.348 6.470 1.00 92.88 73 VAL A C 1
ATOM 541 O O . VAL A 1 73 ? -17.803 1.398 5.644 1.00 92.88 73 VAL A O 1
ATOM 544 N N . ILE A 1 74 ? -16.525 2.395 7.209 1.00 95.25 74 ILE A N 1
ATOM 545 C CA . ILE A 1 74 ? -17.070 3.744 7.037 1.00 95.25 74 ILE A CA 1
ATOM 546 C C . ILE A 1 74 ? -16.037 4.560 6.268 1.00 95.25 74 ILE A C 1
ATOM 548 O O . ILE A 1 74 ? -14.904 4.716 6.716 1.00 95.25 74 ILE A O 1
ATOM 552 N N . LEU A 1 75 ? -16.437 5.060 5.103 1.00 95.25 75 LEU A N 1
ATOM 553 C CA . LEU A 1 75 ? -15.602 5.900 4.254 1.00 95.25 75 LEU A CA 1
ATOM 554 C C . LEU A 1 75 ? -15.990 7.355 4.485 1.00 95.25 75 LEU A C 1
ATOM 556 O O . LEU A 1 75 ? -17.093 7.766 4.117 1.00 95.25 75 LEU A O 1
ATOM 560 N N . ASP A 1 76 ? -15.087 8.116 5.092 1.00 95.19 76 ASP A N 1
ATOM 561 C CA . ASP A 1 76 ? -15.224 9.566 5.139 1.00 95.19 76 ASP A CA 1
ATOM 562 C C . ASP A 1 76 ? -14.815 10.157 3.787 1.00 95.19 76 ASP A C 1
ATOM 564 O O . ASP A 1 76 ? -13.928 9.631 3.119 1.00 95.19 76 ASP A O 1
ATOM 568 N N . GLU A 1 77 ? -15.482 11.216 3.340 1.00 93.88 77 GLU A N 1
ATOM 569 C CA . GLU A 1 77 ? -15.212 11.825 2.028 1.00 93.88 77 GLU A CA 1
ATOM 570 C C . GLU A 1 77 ? -15.169 10.814 0.865 1.00 93.88 77 GLU A C 1
ATOM 572 O O . GLU A 1 77 ? -14.348 10.906 -0.051 1.00 93.88 77 GLU A O 1
ATOM 577 N N . ALA A 1 78 ? -16.091 9.842 0.881 1.00 92.06 78 ALA A N 1
ATOM 578 C CA . ALA A 1 78 ? -16.127 8.707 -0.048 1.00 92.06 78 ALA A CA 1
ATOM 579 C C . ALA A 1 78 ? -16.075 9.096 -1.540 1.00 92.06 78 ALA A C 1
ATOM 581 O O . ALA A 1 78 ? -15.700 8.283 -2.384 1.00 92.06 78 ALA A O 1
ATOM 582 N N . HIS A 1 79 ? -16.412 10.343 -1.873 1.00 94.50 79 HIS A N 1
ATOM 583 C CA . HIS A 1 79 ? -16.293 10.896 -3.217 1.00 94.50 79 HIS A CA 1
ATOM 584 C C . HIS A 1 79 ? -14.848 10.908 -3.760 1.00 94.50 79 HIS A C 1
ATOM 586 O O . HIS A 1 79 ? -14.679 10.916 -4.974 1.00 94.50 79 HIS A O 1
ATOM 592 N N . GLN A 1 80 ? -13.819 10.876 -2.904 1.00 91.94 80 GLN A N 1
ATOM 593 C CA . GLN A 1 80 ? -12.403 10.837 -3.312 1.00 91.94 80 GLN A CA 1
ATOM 594 C C . GLN A 1 80 ? -11.893 9.422 -3.629 1.00 91.94 80 GLN A C 1
ATOM 596 O O . GLN A 1 80 ? -10.841 9.254 -4.249 1.00 91.94 80 GLN A O 1
ATOM 601 N N . ILE A 1 81 ? -12.617 8.388 -3.192 1.00 91.31 81 ILE A N 1
ATOM 602 C CA . ILE A 1 81 ? -12.188 6.990 -3.315 1.00 91.31 81 ILE A CA 1
ATOM 603 C C . ILE A 1 81 ? -11.986 6.545 -4.769 1.00 91.31 81 ILE A C 1
ATOM 605 O O . ILE A 1 81 ? -10.976 5.888 -5.016 1.00 91.31 81 ILE A O 1
ATOM 609 N N . PRO A 1 82 ? -12.862 6.876 -5.739 1.00 90.25 82 PRO A N 1
ATOM 610 C CA . PRO A 1 82 ? -12.679 6.437 -7.123 1.00 90.25 82 PRO A CA 1
ATOM 611 C C . PRO A 1 82 ? -11.360 6.916 -7.742 1.00 90.25 82 PRO A C 1
ATOM 613 O O . PRO A 1 82 ? -10.661 6.135 -8.393 1.00 90.25 82 PRO A O 1
ATOM 616 N N . ASP A 1 83 ? -10.989 8.172 -7.495 1.00 89.31 83 ASP A N 1
ATOM 617 C CA . ASP A 1 83 ? -9.748 8.751 -8.013 1.00 89.31 83 ASP A CA 1
ATOM 618 C C . ASP A 1 83 ? -8.529 8.073 -7.380 1.00 89.31 83 ASP A C 1
ATOM 620 O O . ASP A 1 83 ? -7.602 7.658 -8.079 1.00 89.31 83 ASP A O 1
ATOM 624 N N . LEU A 1 84 ? -8.556 7.879 -6.057 1.00 87.06 84 LEU A N 1
ATOM 625 C CA . LEU A 1 84 ? -7.465 7.228 -5.335 1.00 87.06 84 LEU A CA 1
ATOM 626 C C . LEU A 1 84 ? -7.324 5.742 -5.701 1.00 87.06 84 LEU A C 1
ATOM 628 O O . LEU A 1 84 ? -6.212 5.239 -5.859 1.00 87.06 84 LEU A O 1
ATOM 632 N N . ALA A 1 85 ? -8.441 5.038 -5.881 1.00 86.62 85 ALA A N 1
ATOM 633 C CA . ALA A 1 85 ? -8.448 3.657 -6.348 1.00 86.62 85 ALA A CA 1
ATOM 634 C C . ALA A 1 85 ? -7.860 3.554 -7.761 1.00 86.62 85 ALA A C 1
ATOM 636 O O . ALA A 1 85 ? -7.044 2.673 -8.017 1.00 86.62 85 ALA A O 1
ATOM 637 N N . THR A 1 86 ? -8.193 4.488 -8.655 1.00 86.56 86 THR A N 1
ATOM 638 C CA . THR A 1 86 ? -7.612 4.527 -10.007 1.00 86.56 86 THR A CA 1
ATOM 639 C C . THR A 1 86 ? -6.093 4.686 -9.961 1.00 86.56 86 THR A C 1
ATOM 641 O O . THR A 1 86 ? -5.393 4.032 -10.726 1.00 86.56 86 THR A O 1
ATOM 644 N N . GLN A 1 87 ? -5.564 5.496 -9.043 1.00 82.25 87 GLN A N 1
ATOM 645 C CA . GLN A 1 87 ? -4.116 5.669 -8.881 1.00 82.25 87 GLN A CA 1
ATOM 646 C C . GLN A 1 87 ? -3.423 4.434 -8.287 1.00 82.25 87 GLN A C 1
ATOM 648 O O . GLN A 1 87 ? -2.309 4.108 -8.687 1.00 82.25 87 GLN A O 1
ATOM 653 N N . LEU A 1 88 ? -4.058 3.752 -7.328 1.00 78.75 88 LEU A N 1
ATOM 654 C CA . LEU A 1 88 ? -3.463 2.607 -6.623 1.00 78.75 88 LEU A CA 1
ATOM 655 C C . LEU A 1 88 ? -3.580 1.284 -7.390 1.00 78.75 88 LEU A C 1
ATOM 657 O O . LEU A 1 88 ? -2.633 0.501 -7.388 1.00 78.75 88 LEU A O 1
ATOM 661 N N . PHE A 1 89 ? -4.720 1.033 -8.034 1.00 79.06 89 PHE A N 1
ATOM 662 C CA . PHE A 1 89 ? -4.963 -0.170 -8.839 1.00 79.06 89 PHE A CA 1
ATOM 663 C C . PHE A 1 89 ? -4.615 0.030 -10.320 1.00 79.06 89 PHE A C 1
ATOM 665 O O . PHE A 1 89 ? -4.520 -0.937 -11.077 1.00 79.06 89 PHE A O 1
ATOM 672 N N . GLY A 1 90 ? -4.430 1.277 -10.755 1.00 75.12 90 GLY A N 1
ATOM 673 C CA . GLY A 1 90 ? -3.989 1.601 -12.103 1.00 75.12 90 GLY A CA 1
ATOM 674 C C . GLY A 1 90 ? -2.503 1.322 -12.309 1.00 75.12 90 GLY A C 1
ATOM 675 O O . GLY A 1 90 ? -1.679 1.423 -11.402 1.00 75.12 90 GLY A O 1
ATOM 676 N N . ALA A 1 91 ? -2.142 0.997 -13.547 1.00 72.62 91 ALA A N 1
ATOM 677 C CA . ALA A 1 91 ? -0.753 0.899 -13.964 1.00 72.62 91 ALA A CA 1
ATOM 678 C C . ALA A 1 91 ? -0.363 2.159 -14.742 1.00 72.62 91 ALA A C 1
ATOM 680 O O . ALA A 1 91 ? -0.854 2.394 -15.845 1.00 72.62 91 ALA A O 1
ATOM 681 N N . GLU A 1 92 ? 0.559 2.946 -14.192 1.00 73.00 92 GLU A N 1
ATOM 682 C CA . GLU A 1 92 ? 1.151 4.079 -14.900 1.00 73.00 92 GLU A CA 1
ATOM 683 C C . GLU A 1 92 ? 2.519 3.714 -15.485 1.00 73.00 92 GLU A C 1
ATOM 685 O O . GLU A 1 92 ? 3.441 3.263 -14.788 1.00 73.00 92 GLU A O 1
ATOM 690 N N . VAL A 1 93 ? 2.668 3.957 -16.788 1.00 77.31 93 VAL A N 1
ATOM 691 C CA . VAL A 1 93 ? 3.933 3.813 -17.511 1.00 77.31 93 VAL A CA 1
ATOM 692 C C . VAL A 1 93 ? 4.313 5.169 -18.095 1.00 77.31 93 VAL A C 1
ATOM 694 O O . VAL A 1 93 ? 3.737 5.626 -19.077 1.00 77.31 93 VAL A O 1
ATOM 697 N N . GLY A 1 94 ? 5.300 5.817 -17.477 1.00 84.56 94 GLY A N 1
ATOM 698 C CA . GLY A 1 94 ? 5.889 7.061 -17.971 1.00 84.56 94 GLY A CA 1
ATOM 699 C C . GLY A 1 94 ? 7.171 6.819 -18.767 1.00 84.56 94 GLY A C 1
ATOM 700 O O . GLY A 1 94 ? 7.892 5.849 -18.519 1.00 84.56 94 GLY A O 1
ATOM 701 N N . SER A 1 95 ? 7.507 7.748 -19.665 1.00 85.56 95 SER A N 1
ATOM 702 C CA . SER A 1 95 ? 8.743 7.725 -20.467 1.00 85.56 95 SER A CA 1
ATOM 703 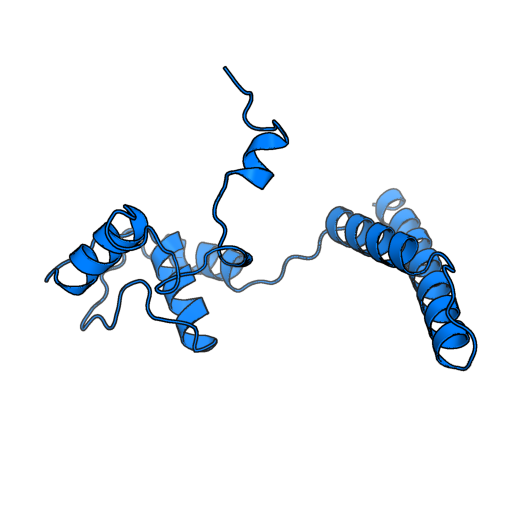C C . SER A 1 95 ? 9.995 7.500 -19.621 1.00 85.56 95 SER A C 1
ATOM 705 O O . SER A 1 95 ? 10.790 6.612 -19.913 1.00 85.56 95 SER A O 1
ATOM 707 N N . ARG A 1 96 ? 10.123 8.226 -18.505 1.00 83.31 96 ARG A N 1
ATOM 708 C CA . ARG A 1 96 ? 11.257 8.093 -17.580 1.00 83.31 96 ARG A CA 1
ATOM 709 C C . ARG A 1 96 ? 11.367 6.696 -16.963 1.00 83.31 96 ARG A C 1
ATOM 711 O O . ARG A 1 96 ? 12.469 6.196 -16.774 1.00 83.31 96 ARG A O 1
ATOM 718 N N . ARG A 1 97 ? 10.237 6.048 -16.655 1.00 83.25 97 ARG A N 1
ATOM 719 C CA . ARG A 1 97 ? 10.222 4.681 -16.106 1.00 83.25 97 ARG A CA 1
ATOM 720 C C . ARG A 1 97 ? 10.666 3.670 -17.161 1.00 83.25 97 ARG A C 1
ATOM 722 O O . ARG A 1 97 ? 11.425 2.762 -16.837 1.00 83.25 97 ARG A O 1
ATOM 729 N N . ILE A 1 98 ? 10.255 3.870 -18.416 1.00 87.12 98 ILE A N 1
ATOM 730 C CA . ILE A 1 98 ? 10.741 3.081 -19.555 1.00 87.12 98 ILE A CA 1
ATOM 731 C C . ILE A 1 98 ? 12.254 3.275 -19.724 1.00 87.12 98 ILE A C 1
ATOM 733 O O . ILE A 1 98 ? 12.977 2.290 -19.817 1.00 87.12 98 ILE A O 1
ATOM 737 N N . GLU A 1 99 ? 12.760 4.509 -19.705 1.00 88.31 99 GLU A N 1
ATOM 738 C CA . GLU A 1 99 ? 14.199 4.790 -19.831 1.00 88.31 99 GLU A CA 1
ATOM 739 C C . GLU A 1 99 ? 15.036 4.104 -18.745 1.00 88.31 99 GLU A C 1
ATOM 741 O O . GLU A 1 99 ? 16.050 3.480 -19.064 1.00 88.31 99 GLU A O 1
ATOM 746 N N . THR A 1 100 ? 14.597 4.162 -17.482 1.00 86.50 100 THR A N 1
ATOM 747 C CA . THR A 1 100 ? 15.262 3.456 -16.377 1.00 86.50 100 THR A CA 1
ATOM 748 C C . THR A 1 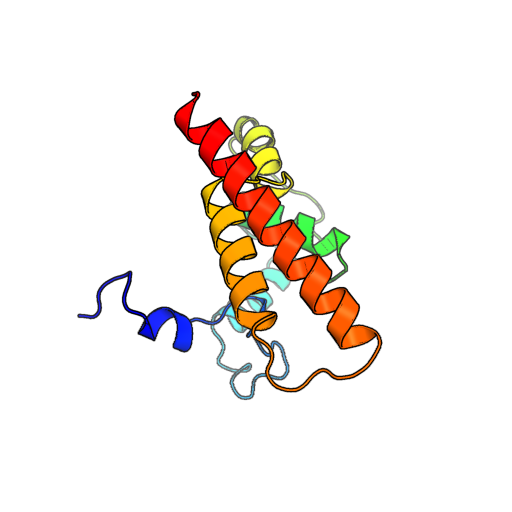100 ? 15.300 1.948 -16.626 1.00 86.50 100 THR A C 1
ATOM 750 O O . THR A 1 100 ? 16.366 1.343 -16.523 1.00 86.50 100 THR A O 1
ATOM 753 N N . LEU A 1 101 ? 14.174 1.342 -17.020 1.00 86.06 101 LEU A N 1
ATOM 754 C CA . LEU A 1 101 ? 14.108 -0.093 -17.320 1.00 86.06 101 LEU A CA 1
ATOM 755 C C . LEU A 1 101 ? 15.032 -0.481 -18.484 1.00 86.06 101 LEU A C 1
ATOM 757 O O . LEU A 1 101 ? 15.734 -1.488 -18.405 1.00 86.06 101 LEU A O 1
ATOM 761 N N . LEU A 1 102 ? 15.077 0.322 -19.550 1.00 89.31 102 LEU A N 1
ATOM 762 C CA . LEU A 1 102 ? 15.972 0.085 -20.686 1.00 89.31 102 LEU A CA 1
ATOM 763 C C . LEU A 1 102 ? 17.448 0.187 -20.275 1.00 89.31 102 LEU A C 1
ATOM 765 O O . LEU A 1 102 ? 18.262 -0.616 -20.731 1.00 89.31 102 LEU A O 1
ATOM 769 N N . ALA A 1 103 ? 17.799 1.133 -19.400 1.00 85.56 103 ALA A N 1
ATOM 770 C CA . ALA A 1 103 ? 19.154 1.261 -18.869 1.00 85.56 103 ALA A CA 1
ATOM 771 C C . ALA A 1 103 ? 19.542 0.060 -17.991 1.00 85.56 103 ALA A C 1
ATOM 773 O O . ALA A 1 103 ? 20.653 -0.463 -18.114 1.00 85.56 103 ALA A O 1
ATOM 774 N N . GLU A 1 104 ? 18.624 -0.425 -17.152 1.00 84.38 104 GLU A N 1
ATOM 775 C CA . GLU A 1 104 ? 18.828 -1.641 -16.361 1.00 84.38 104 GLU A CA 1
ATOM 776 C C . GLU A 1 104 ? 19.037 -2.873 -17.249 1.00 84.38 104 GLU A C 1
ATOM 778 O O . GLU A 1 104 ? 20.002 -3.612 -17.034 1.00 84.38 104 GLU A O 1
ATOM 783 N N . ILE A 1 105 ? 18.194 -3.078 -18.269 1.00 84.94 105 ILE A N 1
ATOM 784 C CA . ILE A 1 105 ? 18.333 -4.187 -19.228 1.00 84.94 105 ILE A CA 1
ATOM 785 C C . ILE A 1 105 ? 19.696 -4.121 -19.921 1.00 84.94 105 ILE A C 1
ATOM 787 O O . ILE A 1 105 ? 20.432 -5.105 -19.916 1.00 84.94 105 ILE A O 1
ATOM 791 N N . GLU A 1 106 ? 20.081 -2.964 -20.458 1.00 82.62 106 GLU A N 1
ATOM 792 C CA . GLU A 1 106 ? 21.375 -2.793 -21.128 1.00 82.62 106 GLU A CA 1
ATOM 793 C C . GLU A 1 106 ? 22.560 -3.072 -20.195 1.00 82.62 106 GLU A C 1
ATOM 795 O O . GLU A 1 106 ? 23.523 -3.726 -20.603 1.00 82.62 106 GLU A O 1
ATOM 800 N N . SER A 1 107 ? 22.479 -2.644 -18.930 1.00 79.62 107 SER A N 1
ATOM 801 C CA . SER A 1 107 ? 23.519 -2.928 -17.937 1.00 79.62 107 SER A CA 1
ATOM 802 C C . SER A 1 107 ? 23.674 -4.430 -17.669 1.00 79.62 107 SER A C 1
ATOM 804 O O . SER A 1 107 ? 24.798 -4.918 -17.543 1.00 79.62 107 SER A O 1
ATOM 806 N N . ARG A 1 108 ? 22.567 -5.185 -17.658 1.00 75.62 108 ARG A N 1
ATOM 807 C CA . ARG A 1 108 ? 22.545 -6.636 -17.401 1.00 75.62 108 ARG A CA 1
ATOM 808 C C . ARG A 1 108 ? 22.920 -7.462 -18.630 1.00 75.62 108 ARG A C 1
ATOM 810 O O . ARG A 1 108 ? 23.441 -8.563 -18.488 1.00 75.62 108 ARG A O 1
ATOM 817 N N . VAL A 1 109 ? 22.689 -6.918 -19.823 1.00 76.88 109 VAL A N 1
ATOM 818 C CA . VAL A 1 109 ? 23.034 -7.527 -21.116 1.00 76.88 109 VAL A CA 1
ATOM 819 C C . VAL A 1 109 ? 24.508 -7.291 -21.490 1.00 76.88 109 VAL A C 1
ATOM 821 O O . VAL A 1 109 ? 25.006 -7.894 -22.445 1.00 76.88 109 VAL A O 1
ATOM 824 N N . THR A 1 110 ? 25.265 -6.480 -20.731 1.00 65.88 110 THR A N 1
ATOM 825 C CA . THR A 1 110 ? 26.718 -6.388 -20.948 1.00 65.88 110 THR A CA 1
ATOM 826 C C . THR A 1 110 ? 27.365 -7.774 -20.816 1.00 65.88 110 THR A C 1
ATOM 828 O O . THR A 1 110 ? 27.170 -8.466 -19.816 1.00 65.88 110 THR A O 1
ATOM 831 N N . PRO A 1 111 ? 28.126 -8.228 -21.828 1.00 59.78 111 PRO A N 1
ATOM 832 C CA . PRO A 1 111 ? 28.459 -9.635 -21.988 1.00 59.78 111 PRO A CA 1
ATOM 833 C C . PRO A 1 111 ? 29.563 -10.039 -21.010 1.00 59.78 111 PRO A C 1
ATOM 835 O O . PRO A 1 111 ? 30.741 -10.112 -21.356 1.00 59.78 111 PRO A O 1
ATOM 838 N N . ARG A 1 112 ? 29.197 -10.345 -19.767 1.00 57.28 112 ARG A N 1
ATOM 839 C CA . ARG A 1 112 ? 30.052 -11.105 -18.856 1.00 57.28 112 ARG A CA 1
ATOM 840 C C . ARG A 1 112 ? 29.590 -12.563 -18.862 1.00 57.28 112 ARG A C 1
ATOM 842 O O . ARG A 1 112 ? 28.957 -13.027 -17.929 1.00 57.28 112 ARG A O 1
ATOM 849 N N . ARG A 1 113 ? 30.019 -13.285 -19.909 1.00 56.69 113 ARG A N 1
ATOM 850 C CA . ARG A 1 113 ? 30.142 -14.762 -19.972 1.00 56.69 113 ARG A CA 1
ATOM 851 C C . ARG A 1 113 ? 28.897 -15.619 -20.290 1.00 56.69 113 ARG A C 1
ATOM 853 O O . ARG A 1 113 ? 28.833 -16.743 -19.811 1.00 56.69 113 ARG A O 1
ATOM 860 N N . ALA A 1 114 ? 27.984 -15.187 -21.160 1.00 56.72 114 ALA A N 1
ATOM 861 C CA . ALA A 1 114 ? 26.980 -16.099 -21.737 1.00 56.72 114 ALA A CA 1
ATOM 862 C C . ALA A 1 114 ? 27.424 -16.587 -23.133 1.00 56.72 114 ALA A C 1
ATOM 864 O O . ALA A 1 114 ? 27.428 -15.820 -24.098 1.00 56.72 114 ALA A O 1
ATOM 865 N N . GLY A 1 115 ? 27.854 -17.846 -23.237 1.00 67.94 115 GLY A N 1
ATOM 866 C CA . GLY A 1 115 ? 28.069 -18.546 -24.509 1.00 67.94 115 GLY A CA 1
ATOM 867 C C . GLY A 1 115 ? 26.938 -19.547 -24.758 1.00 67.94 115 GLY A C 1
ATOM 868 O O . GLY A 1 115 ? 26.418 -20.110 -23.803 1.00 67.94 115 GLY A O 1
ATOM 869 N N . GLY A 1 116 ? 26.565 -19.774 -26.020 1.00 70.81 116 GLY A N 1
ATOM 870 C CA . GLY A 1 116 ? 25.426 -20.627 -26.395 1.00 70.81 116 GLY A CA 1
ATOM 871 C C . GLY A 1 116 ? 24.170 -19.831 -26.771 1.00 70.81 116 GLY A C 1
ATOM 872 O O . GLY A 1 116 ? 24.257 -18.633 -27.044 1.00 70.81 116 GLY A O 1
ATOM 873 N N . ASP A 1 117 ? 23.022 -20.511 -26.803 1.00 72.12 117 ASP A N 1
ATOM 874 C CA . ASP A 1 117 ? 21.714 -19.977 -27.233 1.00 72.12 117 ASP A CA 1
ATOM 875 C C . ASP A 1 117 ? 21.255 -18.777 -26.377 1.00 72.12 117 ASP A C 1
ATOM 877 O O . ASP A 1 117 ? 20.830 -17.741 -26.885 1.00 72.12 117 ASP A O 1
ATOM 881 N N . GLU A 1 118 ? 21.524 -18.836 -25.072 1.00 75.00 118 GLU A N 1
ATOM 882 C CA . GLU A 1 118 ? 21.263 -17.762 -24.104 1.00 75.00 118 GLU A CA 1
ATOM 883 C C . GLU A 1 118 ? 22.023 -16.462 -24.443 1.00 75.00 118 GLU A C 1
ATOM 885 O O . GLU A 1 118 ? 21.511 -15.350 -24.307 1.00 75.00 118 GLU A O 1
ATOM 890 N N . GLY A 1 119 ? 23.241 -16.585 -24.983 1.00 74.88 119 GLY A N 1
ATOM 891 C CA . GLY A 1 119 ? 24.031 -15.442 -25.444 1.00 74.88 119 GLY A CA 1
ATOM 892 C C . GLY A 1 119 ? 23.514 -14.819 -26.746 1.00 74.88 119 GLY A C 1
ATOM 893 O O . GLY A 1 119 ? 23.884 -13.684 -27.066 1.00 74.88 119 GLY A O 1
ATOM 894 N N . VAL A 1 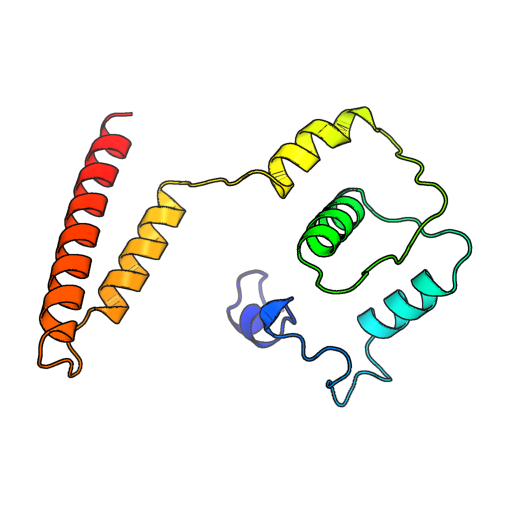120 ? 22.697 -15.542 -27.518 1.00 78.75 120 VAL A N 1
ATOM 895 C CA . VAL A 1 120 ? 22.010 -15.021 -28.710 1.00 78.75 120 VAL A CA 1
ATOM 896 C C . VAL A 1 120 ? 20.744 -14.274 -28.292 1.00 78.75 120 VAL A C 1
ATOM 898 O O . VAL A 1 120 ? 20.520 -13.159 -28.767 1.00 78.75 120 VAL A O 1
ATOM 901 N N . GLU A 1 121 ? 19.964 -14.825 -27.360 1.00 81.25 121 GLU A N 1
ATOM 902 C CA . GLU A 1 121 ? 18.773 -14.159 -26.819 1.00 81.25 121 GLU A CA 1
ATOM 903 C C . GLU A 1 121 ? 19.107 -12.858 -26.083 1.00 81.25 121 GLU A C 1
ATOM 905 O O . GLU A 1 121 ? 18.492 -11.827 -26.360 1.00 81.25 121 GLU A O 1
ATOM 910 N N . LEU A 1 122 ? 20.135 -12.855 -25.226 1.00 80.81 122 LEU A N 1
ATOM 911 C CA . LEU A 1 122 ? 20.586 -11.646 -24.524 1.00 80.81 122 LEU A CA 1
ATOM 912 C C . LEU A 1 122 ? 20.984 -10.533 -25.503 1.00 80.81 122 LEU A C 1
ATOM 914 O O . LEU A 1 122 ? 20.637 -9.370 -25.298 1.00 80.81 122 LEU A O 1
ATOM 918 N N . ARG A 1 123 ? 21.659 -10.879 -26.607 1.00 78.75 123 ARG A N 1
ATOM 919 C CA . ARG A 1 123 ? 22.008 -9.913 -27.660 1.00 78.75 123 ARG A CA 1
ATOM 920 C C . ARG A 1 123 ? 20.770 -9.333 -28.340 1.00 78.75 123 ARG A C 1
ATOM 922 O O . ARG A 1 123 ? 20.672 -8.112 -28.451 1.00 78.75 123 ARG A O 1
ATOM 929 N N . ARG A 1 124 ? 19.806 -10.179 -28.718 1.00 83.56 124 ARG A N 1
ATOM 930 C CA . ARG A 1 124 ? 18.527 -9.738 -29.305 1.00 83.56 124 ARG A CA 1
ATOM 931 C C . ARG A 1 124 ? 17.738 -8.837 -28.356 1.00 83.56 124 ARG A C 1
ATOM 933 O O . ARG A 1 124 ? 17.152 -7.846 -28.794 1.00 83.56 124 ARG A O 1
ATOM 940 N N . LEU A 1 125 ? 17.747 -9.143 -27.059 1.00 84.88 125 LEU A N 1
ATOM 941 C CA . LEU A 1 125 ? 17.104 -8.319 -26.038 1.00 84.88 125 LEU A CA 1
ATOM 942 C C . LEU A 1 125 ? 17.758 -6.931 -25.948 1.00 84.88 125 LEU A C 1
ATOM 944 O O . LEU A 1 125 ? 17.052 -5.924 -25.930 1.00 84.88 125 LEU A O 1
ATOM 948 N N . GLY A 1 126 ? 19.094 -6.863 -25.963 1.00 84.75 126 GLY A N 1
ATOM 949 C CA . GLY A 1 126 ? 19.832 -5.595 -25.979 1.00 84.75 126 GLY A CA 1
ATOM 950 C C . GLY A 1 126 ? 19.585 -4.755 -27.238 1.00 84.75 126 GLY A C 1
ATOM 951 O O . GLY A 1 126 ? 19.435 -3.536 -27.150 1.00 84.75 126 GLY A O 1
ATOM 952 N N . GLU A 1 127 ? 19.497 -5.392 -28.407 1.00 86.44 127 GLU A N 1
ATOM 953 C CA . GLU A 1 127 ? 19.145 -4.723 -29.670 1.00 86.44 127 GLU A CA 1
ATOM 954 C C . GLU A 1 127 ? 17.720 -4.161 -29.633 1.00 86.44 127 GLU A C 1
ATOM 956 O O . GLU A 1 127 ? 17.496 -3.004 -29.997 1.00 86.44 127 GLU A O 1
ATOM 961 N N . THR A 1 128 ? 16.771 -4.944 -29.117 1.00 88.94 128 THR A N 1
ATOM 962 C CA . THR A 1 128 ? 15.372 -4.526 -28.959 1.00 88.94 128 THR A CA 1
ATOM 963 C C . THR A 1 128 ? 15.257 -3.350 -27.988 1.00 88.94 128 THR A C 1
ATOM 965 O O . THR A 1 128 ? 14.595 -2.362 -28.300 1.00 88.94 128 THR A O 1
ATOM 968 N N . ALA A 1 129 ? 15.949 -3.399 -26.845 1.00 87.56 129 ALA A N 1
ATOM 969 C CA . ALA A 1 129 ? 15.958 -2.315 -25.862 1.00 87.56 129 ALA A CA 1
ATOM 970 C C . ALA A 1 129 ? 16.469 -0.991 -26.462 1.00 87.56 129 ALA A C 1
ATOM 972 O O . ALA A 1 129 ? 15.862 0.066 -26.262 1.00 87.56 129 ALA A O 1
ATOM 973 N N . ARG A 1 130 ? 17.536 -1.050 -27.269 1.00 86.94 130 ARG A N 1
ATOM 974 C CA . ARG A 1 130 ? 18.082 0.128 -27.956 1.00 86.94 130 ARG A CA 1
ATOM 975 C C . ARG A 1 130 ? 17.101 0.697 -28.984 1.00 86.94 130 ARG A C 1
ATOM 977 O O . ARG A 1 130 ? 16.879 1.906 -29.005 1.00 86.94 130 ARG A O 1
ATOM 984 N N . ALA A 1 131 ? 16.472 -0.164 -29.785 1.00 89.38 131 ALA A N 1
ATOM 985 C CA . ALA A 1 131 ? 15.472 0.254 -30.767 1.00 89.38 131 ALA A CA 1
ATOM 986 C C . ALA A 1 131 ? 14.259 0.932 -30.103 1.00 89.38 131 ALA A C 1
ATOM 988 O O . ALA A 1 131 ? 13.789 1.971 -30.574 1.00 89.38 131 ALA A O 1
ATOM 989 N N . VAL A 1 132 ? 13.786 0.392 -28.973 1.00 88.88 132 VAL A N 1
ATOM 990 C CA . VAL A 1 132 ? 12.701 0.997 -28.183 1.00 88.88 132 VAL A CA 1
ATOM 991 C C . VAL A 1 132 ? 13.118 2.368 -27.644 1.00 88.88 132 VAL A C 1
ATOM 993 O O . VAL A 1 132 ? 12.337 3.313 -27.757 1.00 88.88 132 VAL A O 1
ATOM 996 N N . ARG A 1 133 ? 14.347 2.515 -27.127 1.00 88.44 133 ARG A N 1
ATOM 997 C CA . ARG A 1 133 ? 14.868 3.806 -26.639 1.00 88.44 133 ARG A CA 1
ATOM 998 C C . ARG A 1 133 ? 14.859 4.877 -27.727 1.00 88.44 133 ARG A C 1
ATOM 1000 O O . ARG A 1 133 ? 14.422 5.998 -27.484 1.00 88.44 133 ARG A O 1
ATOM 1007 N N . GLU A 1 134 ? 15.323 4.534 -28.925 1.00 88.69 134 GLU A N 1
ATOM 1008 C CA . GLU A 1 134 ? 15.347 5.465 -30.055 1.00 88.69 134 GLU A CA 1
ATOM 1009 C C . GLU A 1 134 ? 13.938 5.878 -30.498 1.00 88.69 134 GLU A C 1
ATOM 1011 O O . GLU A 1 134 ? 13.690 7.061 -30.740 1.00 88.69 134 GLU A O 1
ATOM 1016 N N . CYS A 1 135 ? 13.003 4.926 -30.589 1.00 88.38 135 CYS A N 1
ATOM 1017 C CA . CYS A 1 135 ? 11.599 5.221 -30.883 1.00 88.38 135 CYS A CA 1
ATOM 1018 C C . CYS A 1 135 ? 10.984 6.150 -29.833 1.00 88.38 135 CYS A C 1
ATOM 1020 O O . CYS A 1 135 ? 10.336 7.134 -30.193 1.00 88.38 135 CYS A O 1
ATOM 1022 N N . LEU A 1 136 ? 11.219 5.859 -28.553 1.00 87.56 136 LEU A N 1
ATOM 1023 C CA . LEU A 1 136 ? 10.694 6.645 -27.443 1.00 87.56 136 LEU A CA 1
ATOM 1024 C C . LEU A 1 136 ? 11.244 8.077 -27.467 1.00 87.56 136 LEU A C 1
ATOM 1026 O O . LEU A 1 136 ? 10.469 9.024 -27.364 1.00 87.56 136 LEU A O 1
ATOM 1030 N N . GLY A 1 137 ? 12.550 8.244 -27.696 1.00 85.12 137 GLY A N 1
ATOM 1031 C CA . GLY A 1 137 ? 13.171 9.563 -27.837 1.00 85.12 137 GLY A CA 1
ATOM 1032 C C . GLY A 1 137 ? 12.559 10.378 -28.980 1.00 85.12 137 GLY A C 1
ATOM 1033 O O . GLY A 1 137 ? 12.241 11.552 -28.801 1.00 85.12 137 GLY A O 1
ATOM 1034 N N . ARG A 1 138 ? 12.303 9.751 -30.138 1.00 87.38 138 ARG A N 1
ATOM 1035 C CA . AR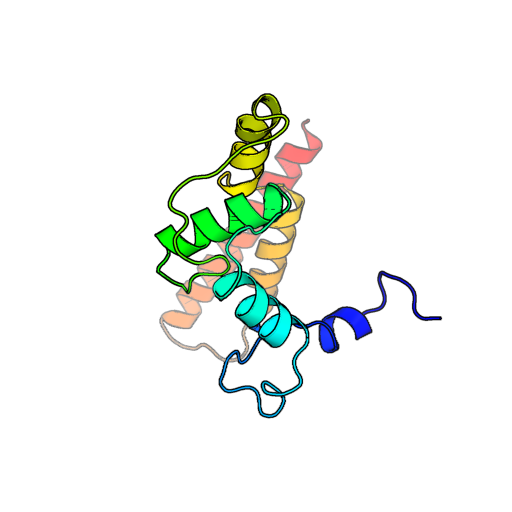G A 1 138 ? 11.623 10.422 -31.260 1.00 87.38 138 ARG A CA 1
ATOM 1036 C C . ARG A 1 138 ? 10.200 10.858 -30.914 1.00 87.38 138 ARG A C 1
ATOM 1038 O O . ARG A 1 138 ? 9.807 11.945 -31.316 1.00 87.38 138 ARG A O 1
ATOM 1045 N N . MET A 1 139 ? 9.442 10.038 -30.187 1.00 82.69 139 MET A N 1
ATOM 1046 C CA . MET A 1 139 ? 8.078 10.386 -29.773 1.00 82.69 139 MET A CA 1
ATOM 1047 C C . MET A 1 139 ? 8.052 11.539 -28.767 1.00 82.69 139 MET A C 1
ATOM 1049 O O . MET A 1 139 ? 7.229 12.435 -28.908 1.00 82.69 139 MET A O 1
ATOM 1053 N N . ILE A 1 140 ? 8.956 11.539 -27.783 1.00 81.38 140 ILE A N 1
ATOM 1054 C CA . ILE A 1 140 ? 9.030 12.600 -26.766 1.00 81.38 140 ILE A CA 1
ATOM 1055 C C . ILE A 1 140 ? 9.416 13.942 -27.395 1.00 81.38 140 ILE A C 1
ATOM 1057 O O . ILE A 1 140 ? 8.866 14.963 -27.015 1.00 81.38 140 ILE A O 1
ATOM 1061 N N . HIS A 1 141 ? 10.338 13.951 -28.361 1.00 75.00 141 HIS A N 1
ATOM 1062 C CA . HIS A 1 141 ? 10.750 15.179 -29.051 1.00 75.00 141 HIS A CA 1
ATOM 1063 C C . HIS A 1 141 ? 9.742 15.688 -30.096 1.00 75.00 141 HIS A C 1
ATOM 1065 O O . HIS A 1 141 ? 9.913 16.795 -30.601 1.00 75.00 141 HIS A O 1
ATOM 1071 N N . ALA A 1 142 ? 8.739 14.883 -30.457 1.00 67.94 142 ALA A N 1
ATOM 1072 C CA . ALA A 1 142 ? 7.699 15.242 -31.422 1.00 67.94 142 ALA A CA 1
ATOM 1073 C C . ALA A 1 142 ? 6.405 15.773 -30.771 1.00 67.94 142 ALA A C 1
ATOM 1075 O O . ALA A 1 142 ? 5.513 16.214 -31.498 1.00 67.94 142 ALA A O 1
ATOM 1076 N N . LEU A 1 143 ? 6.302 15.708 -29.439 1.00 53.66 143 LEU A N 1
ATOM 1077 C CA . LEU A 1 143 ? 5.226 16.269 -28.612 1.00 53.66 143 LEU A CA 1
ATOM 1078 C C . LEU A 1 143 ? 5.657 17.617 -28.022 1.00 53.66 143 LEU A C 1
ATOM 1080 O O . LEU A 1 143 ? 4.774 18.494 -27.908 1.00 53.66 143 LEU A O 1
#

Secondary structure (DSSP, 8-state):
---TT-THHHHH---TTT--GGG-TTGGG-HHHHHHHHHHT-S-----HHHHHHHHHHHHTT---SS---S----TTGGGHHHHHHHHHS----HHHHHHHHHHHHHHHS-SS--SHHHHHHHHHHHHHHHHHHHHHHHHHT-

Radius of gyration: 21.96 Å; chains: 1; bounding box: 48×37×51 Å

Foldseek 3Di:
DDDPPDPVCVVPDDDPVNDPAPNDPCLVVDPLNVVQVVLQPDPDDDDDLLVVLVQVVCVVVVHDHSRDDDPDDDDDVCVCNVVSNCVVVPDDDDLVNLVVVLVVLLVVLPDPDDDDPVVVVSVVSNVVSVVVNVVSVVVVVVD